Protein AF-A0A917Q289-F1 (afdb_monomer)

Organism: NCBI:txid340214

pLDDT: mean 78.24, std 20.08, range [37.03, 97.69]

Radius of gyration: 26.21 Å; Cα contacts (8 Å, |Δi|>4): 223; chains: 1; bounding box: 63×50×81 Å

Mean predicted aligned error: 14.38 Å

Sequence (150 aa):
MRQMPLVVITFLIGFILAGCSAGNQQDNTNDEKGPSSSNVDNLEKEEGIVANIKEPENVSEDKDDAYADWYYMLVIPGIEDVDISEKTKDELEGLAQENDGAYYNVHPDLYNENDLDAGVKVNIYWDKEEGEREMNPPVRDAEKIDVISE

Secondary structure (DSSP, 8-state):
---------------------------------------GGG-EEEEEEEEEEEPP-S----TT-TTTT-EEEEEEES--S---TT--HHHHHHHHHHTT-EEEEE-HHHHHHTT--TT-EEEEEE-TTTSEE--SS-EEEEEEEEEE--

Structure (mmCIF, N/CA/C/O backbone):
data_AF-A0A917Q289-F1
#
_entry.id   AF-A0A917Q289-F1
#
loop_
_atom_site.group_PDB
_atom_site.id
_atom_site.type_symbol
_atom_site.label_atom_id
_atom_site.label_alt_id
_atom_site.label_comp_id
_atom_site.label_asym_id
_atom_site.label_entity_id
_atom_site.label_seq_id
_atom_site.pdbx_PDB_ins_code
_atom_site.Cartn_x
_atom_site.Cartn_y
_atom_site.Cartn_z
_atom_site.occupancy
_atom_site.B_iso_or_equiv
_atom_site.auth_seq_id
_atom_site.auth_comp_id
_atom_site.auth_asym_id
_atom_site.auth_atom_id
_atom_site.pdbx_PDB_model_num
ATOM 1 N N . MET A 1 1 ? 45.391 -31.891 64.034 1.00 43.81 1 MET A N 1
ATOM 2 C CA . MET A 1 1 ? 44.469 -32.982 63.654 1.00 43.81 1 MET A CA 1
ATOM 3 C C . MET A 1 1 ? 43.390 -32.405 62.751 1.00 43.81 1 MET A C 1
ATOM 5 O O . MET A 1 1 ? 42.815 -31.395 63.116 1.00 43.81 1 MET A O 1
ATOM 9 N N . ARG A 1 2 ? 43.188 -33.062 61.599 1.00 45.44 2 ARG A N 1
ATOM 10 C CA . ARG A 1 2 ? 42.065 -32.983 60.642 1.00 45.44 2 ARG A CA 1
ATOM 11 C C . ARG A 1 2 ? 41.727 -31.622 60.014 1.00 45.44 2 ARG A C 1
ATOM 13 O O . ARG A 1 2 ? 40.856 -30.897 60.472 1.00 45.44 2 ARG A O 1
ATOM 20 N N . GLN A 1 3 ? 42.381 -31.379 58.876 1.00 49.06 3 GLN A N 1
ATOM 21 C CA . GLN A 1 3 ? 41.836 -30.612 57.756 1.00 49.06 3 GLN A CA 1
ATOM 22 C C . GLN A 1 3 ? 40.667 -31.380 57.114 1.00 49.06 3 GLN A C 1
ATOM 24 O O . GLN A 1 3 ? 40.721 -32.609 57.030 1.00 49.06 3 GLN A O 1
ATOM 29 N N . MET A 1 4 ? 39.653 -30.664 56.627 1.00 60.62 4 MET A N 1
ATOM 30 C CA . MET A 1 4 ? 38.707 -31.174 55.631 1.00 60.62 4 MET A CA 1
ATOM 31 C C . MET A 1 4 ? 38.734 -30.265 54.393 1.00 60.62 4 MET A C 1
ATOM 33 O O . MET A 1 4 ? 38.843 -29.048 54.553 1.00 60.62 4 MET A O 1
ATOM 37 N N . PRO A 1 5 ? 38.704 -30.843 53.179 1.00 59.84 5 PRO A N 1
ATOM 38 C CA . PRO A 1 5 ? 39.012 -30.126 51.952 1.00 59.84 5 PRO A CA 1
ATOM 39 C C . PRO A 1 5 ? 37.814 -29.412 51.314 1.00 59.84 5 PRO A C 1
ATOM 41 O O . PRO A 1 5 ? 36.664 -29.840 51.389 1.00 59.84 5 PRO A O 1
ATOM 44 N N . LEU A 1 6 ? 38.191 -28.330 50.637 1.00 54.00 6 LEU A N 1
ATOM 45 C CA . LEU A 1 6 ? 37.491 -27.533 49.637 1.00 54.00 6 LEU A CA 1
ATOM 46 C C . LEU A 1 6 ? 36.775 -28.408 48.588 1.00 54.00 6 LEU A C 1
ATOM 48 O O . LEU A 1 6 ? 37.402 -29.247 47.941 1.00 54.00 6 LEU A O 1
ATOM 52 N N . VAL A 1 7 ? 35.478 -28.176 48.386 1.00 57.78 7 VAL A N 1
ATOM 53 C CA . VAL A 1 7 ? 34.687 -28.788 47.309 1.00 57.78 7 VAL A CA 1
ATOM 54 C C . VAL A 1 7 ? 34.807 -27.904 46.067 1.00 57.78 7 VAL A C 1
ATOM 56 O O . VAL A 1 7 ? 34.238 -26.818 46.015 1.00 57.78 7 VAL A O 1
ATOM 59 N N . VAL A 1 8 ? 35.573 -28.364 45.078 1.00 57.19 8 VAL A N 1
ATOM 60 C CA . VAL A 1 8 ? 35.635 -27.783 43.730 1.00 57.19 8 VAL A CA 1
ATOM 61 C C . VAL A 1 8 ? 34.788 -28.668 42.824 1.00 57.19 8 VAL A C 1
ATOM 63 O O . VAL A 1 8 ? 35.143 -29.819 42.578 1.00 57.19 8 VAL A O 1
ATOM 66 N N . ILE A 1 9 ? 33.656 -28.148 42.354 1.00 63.06 9 ILE A N 1
ATOM 67 C CA . ILE A 1 9 ? 32.821 -28.816 41.352 1.00 63.06 9 ILE A CA 1
ATOM 68 C C . ILE A 1 9 ? 33.039 -28.084 40.033 1.00 63.06 9 ILE A C 1
ATOM 70 O O . ILE A 1 9 ? 32.413 -27.066 39.754 1.00 63.06 9 ILE A O 1
ATOM 74 N N . THR A 1 10 ? 33.961 -28.615 39.236 1.00 58.94 10 THR A N 1
ATOM 75 C CA . THR A 1 10 ? 34.149 -28.239 37.836 1.00 58.94 10 THR A CA 1
ATOM 76 C C . THR A 1 10 ? 33.479 -29.317 36.993 1.00 58.94 10 THR A C 1
ATOM 78 O O . THR A 1 10 ? 34.048 -30.391 36.812 1.00 58.94 10 THR A O 1
ATOM 81 N N . PHE A 1 11 ? 32.267 -29.063 36.495 1.00 53.16 11 PHE A N 1
ATOM 82 C CA . PHE A 1 11 ? 31.673 -29.902 35.451 1.00 53.16 11 PHE A CA 1
ATOM 83 C C . PHE A 1 11 ? 31.910 -29.251 34.095 1.00 53.16 11 PHE A C 1
ATOM 85 O O . PHE A 1 11 ? 31.234 -28.314 33.682 1.00 53.16 11 PHE A O 1
ATOM 92 N N . LEU A 1 12 ? 32.945 -29.766 33.444 1.00 54.84 12 LEU A N 1
ATOM 93 C CA . LEU A 1 12 ? 33.346 -29.487 32.081 1.00 54.84 12 LEU A CA 1
ATOM 94 C C . LEU A 1 12 ? 32.648 -30.543 31.215 1.00 54.84 12 LEU A C 1
ATOM 96 O O . LEU A 1 12 ? 33.058 -31.701 31.211 1.00 54.84 12 LEU A O 1
ATOM 100 N N . ILE A 1 13 ? 31.558 -30.168 30.543 1.00 64.56 13 ILE A N 1
ATOM 101 C CA . ILE A 1 13 ? 30.927 -31.007 29.518 1.00 64.56 13 ILE A CA 1
ATOM 102 C C . ILE A 1 13 ? 31.075 -30.280 28.188 1.00 64.56 13 ILE A C 1
ATOM 104 O O . ILE A 1 13 ? 30.315 -29.376 27.858 1.00 64.56 13 ILE A O 1
ATOM 108 N N . GLY A 1 14 ? 32.089 -30.691 27.439 1.00 53.38 14 GLY A N 1
ATOM 109 C CA . GLY A 1 14 ? 32.111 -30.588 25.990 1.00 53.38 14 GLY A CA 1
ATOM 110 C C . GLY A 1 14 ? 32.179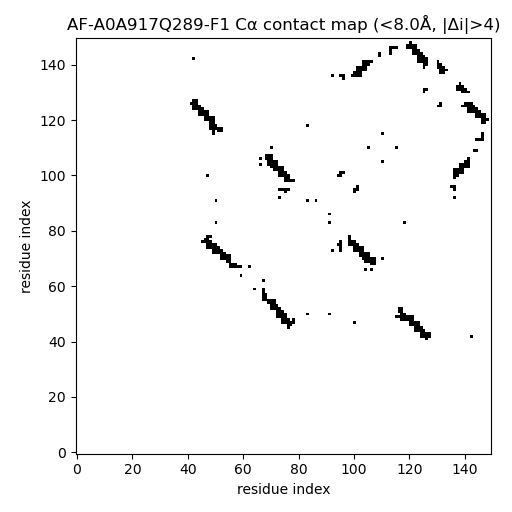 -32.002 25.428 1.00 53.38 14 GLY A C 1
ATOM 111 O O . GLY A 1 14 ? 32.869 -32.828 26.014 1.00 53.38 14 GLY A O 1
ATOM 112 N N . PHE A 1 15 ? 31.451 -32.266 24.342 1.00 54.09 15 PHE A N 1
ATOM 113 C CA . PHE A 1 15 ? 31.839 -33.149 23.233 1.00 54.09 15 PHE A CA 1
ATOM 114 C C . PHE A 1 15 ? 30.742 -33.105 22.141 1.00 54.09 15 PHE A C 1
ATOM 116 O O . PHE A 1 15 ? 29.570 -33.297 22.438 1.00 54.09 15 PHE A O 1
ATOM 123 N N . ILE A 1 16 ? 31.057 -32.507 20.984 1.00 58.53 16 ILE A N 1
ATOM 124 C CA . ILE A 1 16 ? 31.391 -33.070 19.646 1.00 58.53 16 ILE A CA 1
ATOM 125 C C . ILE A 1 16 ? 30.179 -33.289 18.732 1.00 58.53 16 ILE A C 1
ATOM 127 O O . ILE A 1 16 ? 29.366 -34.181 18.935 1.00 58.53 16 ILE A O 1
ATOM 131 N N . LEU A 1 17 ? 30.185 -32.467 17.677 1.00 52.81 17 LEU A N 1
ATOM 132 C CA . LEU A 1 17 ? 29.852 -32.725 16.272 1.00 52.81 17 LEU A CA 1
ATOM 133 C C . LEU A 1 17 ? 29.164 -34.062 15.941 1.00 52.81 17 LEU A C 1
ATOM 135 O O . LEU A 1 17 ? 29.800 -35.115 15.921 1.00 52.81 17 LEU A O 1
ATOM 139 N N . ALA A 1 18 ? 27.924 -33.962 15.465 1.00 54.97 18 ALA A N 1
ATOM 140 C CA . ALA A 1 18 ? 27.418 -34.834 14.415 1.00 54.97 18 ALA A CA 1
ATOM 141 C C . ALA A 1 18 ? 27.282 -33.993 13.139 1.00 54.97 18 ALA A C 1
ATOM 143 O O . ALA A 1 18 ? 26.403 -33.142 13.028 1.00 54.97 18 ALA A O 1
ATOM 144 N N . GLY A 1 19 ? 28.204 -34.208 12.201 1.00 45.84 19 GLY A N 1
ATOM 145 C CA . GLY A 1 19 ? 28.033 -33.784 10.821 1.00 45.84 19 GLY A CA 1
ATOM 146 C C . GLY A 1 19 ? 27.042 -34.708 10.116 1.00 45.84 19 GLY A C 1
ATOM 147 O O . GLY A 1 19 ? 27.143 -35.928 10.227 1.00 45.84 19 GLY A O 1
ATOM 148 N N . CYS A 1 20 ? 26.118 -34.124 9.361 1.00 50.19 20 CYS A N 1
ATOM 149 C CA . CYS A 1 20 ? 25.528 -34.772 8.198 1.00 50.19 20 CYS A CA 1
ATOM 150 C C . CYS A 1 20 ? 26.004 -34.007 6.967 1.00 50.19 20 CYS A C 1
ATOM 152 O O . CYS A 1 20 ? 25.496 -32.941 6.640 1.00 50.19 20 CYS A O 1
ATOM 154 N N . SER A 1 21 ? 27.018 -34.558 6.310 1.00 47.28 21 SER A N 1
ATOM 155 C CA . SER A 1 21 ? 27.363 -34.261 4.928 1.00 47.28 21 SER A CA 1
ATOM 156 C C . SER A 1 21 ? 26.865 -35.418 4.060 1.00 47.28 21 SER A C 1
ATOM 158 O O . SER A 1 21 ? 27.447 -36.499 4.069 1.00 47.28 21 SER A O 1
ATOM 160 N N . ALA A 1 22 ? 25.773 -35.186 3.330 1.00 41.88 22 ALA A N 1
ATOM 161 C CA . ALA A 1 22 ? 25.355 -35.917 2.128 1.00 41.88 22 ALA A CA 1
ATOM 162 C C . ALA A 1 22 ? 24.190 -35.128 1.486 1.00 41.88 22 ALA A C 1
ATOM 164 O O . ALA A 1 22 ? 23.148 -34.993 2.110 1.00 41.88 22 ALA A O 1
ATOM 165 N N . GLY A 1 23 ? 24.287 -34.551 0.292 1.00 37.81 23 GLY A N 1
ATOM 166 C CA . GLY A 1 23 ? 25.377 -34.596 -0.665 1.00 37.81 23 GLY A CA 1
ATOM 167 C C . GLY A 1 23 ? 25.313 -33.453 -1.678 1.00 37.81 23 GLY A C 1
ATOM 168 O O . GLY A 1 23 ? 24.312 -32.757 -1.814 1.00 37.81 23 GLY A O 1
ATOM 169 N N . ASN A 1 24 ? 26.429 -33.298 -2.384 1.00 42.34 24 ASN A N 1
ATOM 170 C CA . ASN A 1 24 ? 26.505 -32.574 -3.641 1.00 42.34 24 ASN A CA 1
ATOM 171 C C . ASN A 1 24 ? 25.643 -33.278 -4.695 1.00 42.34 24 ASN A C 1
ATOM 173 O O . ASN A 1 24 ? 25.871 -34.455 -4.974 1.00 42.34 24 ASN A O 1
ATOM 177 N N . GLN A 1 25 ? 24.812 -32.516 -5.399 1.00 41.91 25 GLN A N 1
ATOM 178 C CA . GLN A 1 25 ? 24.855 -32.553 -6.854 1.00 41.91 25 GLN A CA 1
ATOM 179 C C . GLN A 1 25 ? 24.783 -31.119 -7.375 1.00 41.91 25 GLN A C 1
ATOM 181 O O . GLN A 1 25 ? 23.814 -30.398 -7.177 1.00 41.91 25 GLN A O 1
ATOM 186 N N . GLN A 1 26 ? 25.900 -30.727 -7.966 1.00 43.72 26 GLN A N 1
ATOM 187 C CA . GLN A 1 26 ? 26.148 -29.495 -8.687 1.00 43.72 26 GLN A CA 1
ATOM 188 C C . GLN A 1 26 ? 25.403 -29.548 -10.025 1.00 43.72 26 GLN A C 1
ATOM 190 O O . GLN A 1 26 ? 25.519 -30.555 -10.722 1.00 43.72 26 GLN A O 1
ATOM 195 N N . ASP A 1 27 ? 24.750 -28.460 -10.425 1.00 37.03 27 ASP A N 1
ATOM 196 C CA . ASP A 1 27 ? 24.894 -28.018 -11.808 1.00 37.03 27 ASP A CA 1
ATOM 197 C C . ASP A 1 27 ? 24.916 -26.489 -11.888 1.00 37.03 27 ASP A C 1
ATOM 199 O O . ASP A 1 27 ? 24.084 -25.800 -11.303 1.00 37.03 27 ASP A O 1
ATOM 203 N N . ASN A 1 28 ? 25.947 -25.992 -12.564 1.00 46.41 28 ASN A N 1
ATOM 204 C CA . ASN A 1 28 ? 26.180 -24.590 -12.864 1.00 46.41 28 ASN A CA 1
ATOM 205 C C . ASN A 1 28 ? 25.748 -24.380 -14.310 1.00 46.41 28 ASN A C 1
ATOM 207 O O . ASN A 1 28 ? 26.408 -24.918 -15.197 1.00 46.41 28 ASN A O 1
ATOM 211 N N . THR A 1 29 ? 24.782 -23.505 -14.570 1.00 43.84 29 THR A N 1
ATOM 212 C CA . THR A 1 29 ? 24.754 -22.771 -15.840 1.00 43.84 29 THR A CA 1
ATOM 213 C C . THR A 1 29 ? 24.274 -21.347 -15.615 1.00 43.84 29 THR A C 1
ATOM 215 O O . THR A 1 29 ? 23.295 -21.106 -14.919 1.00 43.84 29 THR A O 1
ATOM 218 N N . ASN A 1 30 ? 25.056 -20.442 -16.190 1.00 46.50 30 ASN A N 1
ATOM 219 C CA . ASN A 1 30 ? 25.029 -18.993 -16.088 1.00 46.50 30 ASN A CA 1
ATOM 220 C C . ASN A 1 30 ? 23.756 -18.337 -16.655 1.00 46.50 30 ASN A C 1
ATOM 222 O O . ASN A 1 30 ? 23.102 -18.906 -17.524 1.00 46.50 30 ASN A O 1
ATOM 226 N N . ASP A 1 31 ? 23.565 -17.082 -16.239 1.00 48.03 31 ASP A N 1
ATOM 227 C CA . ASP A 1 31 ? 22.921 -15.983 -16.968 1.00 48.03 31 ASP A CA 1
ATOM 228 C C . ASP A 1 31 ? 21.442 -16.130 -17.358 1.00 48.03 31 ASP A C 1
ATOM 230 O O . ASP A 1 31 ? 21.118 -16.481 -18.485 1.00 48.03 31 ASP A O 1
ATOM 234 N N . GLU A 1 32 ? 20.553 -15.650 -16.485 1.00 38.66 32 GLU A N 1
ATOM 235 C CA . GLU A 1 32 ? 19.578 -14.626 -16.882 1.00 38.66 32 GLU A CA 1
ATOM 236 C C . GLU A 1 32 ? 19.126 -13.851 -15.637 1.00 38.66 32 GLU A C 1
ATOM 238 O O . GLU A 1 32 ? 18.813 -14.429 -14.597 1.00 38.66 32 GLU A O 1
ATOM 243 N N . LYS A 1 33 ? 19.146 -12.521 -15.724 1.00 49.72 33 LYS A N 1
ATOM 244 C CA . LYS A 1 33 ? 18.679 -11.589 -14.695 1.00 49.72 33 LYS A CA 1
ATOM 245 C C . LYS A 1 33 ? 17.144 -11.672 -14.623 1.00 49.72 33 LYS A C 1
ATOM 247 O O . LYS A 1 33 ? 16.461 -10.814 -15.166 1.00 49.72 33 LYS A O 1
ATOM 252 N N . GLY A 1 34 ? 16.625 -12.749 -14.035 1.00 42.72 34 GLY A N 1
ATOM 253 C CA . GLY A 1 34 ? 15.220 -12.918 -13.650 1.00 42.72 34 GLY A CA 1
ATOM 254 C C . GLY A 1 34 ? 14.966 -12.343 -12.252 1.00 42.72 34 GLY A C 1
ATOM 255 O O . GLY A 1 34 ? 15.930 -12.170 -11.500 1.00 42.72 34 GLY A O 1
ATOM 256 N N . PRO A 1 35 ? 13.713 -11.995 -11.908 1.00 44.69 35 PRO A N 1
ATOM 257 C CA . PRO A 1 35 ? 13.407 -11.311 -10.660 1.00 44.69 35 PRO A CA 1
ATOM 258 C C . PRO A 1 35 ? 13.853 -12.170 -9.479 1.00 44.69 35 PRO A C 1
ATOM 260 O O . PRO A 1 35 ? 13.775 -13.400 -9.515 1.00 44.69 35 PRO A O 1
ATOM 263 N N . SER A 1 36 ? 14.401 -11.483 -8.480 1.00 42.06 36 SER A N 1
ATOM 264 C CA . SER A 1 36 ? 14.976 -12.052 -7.271 1.00 42.06 36 SER A CA 1
ATOM 265 C C . SER A 1 36 ? 14.084 -13.163 -6.719 1.00 42.06 36 SER A C 1
ATOM 267 O O . SER A 1 36 ? 12.939 -12.936 -6.351 1.00 42.06 36 SER A O 1
ATOM 269 N N . SER A 1 37 ? 14.625 -14.378 -6.671 1.00 49.25 37 SER A N 1
ATOM 270 C CA . SER A 1 37 ? 14.069 -15.490 -5.905 1.00 49.25 37 SER A CA 1
ATOM 271 C C . SER A 1 37 ? 14.346 -15.242 -4.416 1.00 49.25 37 SER A C 1
ATOM 273 O O . SER A 1 37 ? 15.112 -15.981 -3.793 1.00 49.25 37 SER A O 1
ATOM 275 N N . SER A 1 38 ? 13.765 -14.186 -3.847 1.00 45.12 38 SER A N 1
ATOM 276 C CA . SER A 1 38 ? 13.543 -14.091 -2.406 1.00 45.12 38 SER A CA 1
ATOM 277 C C . SER A 1 38 ? 12.426 -15.077 -2.050 1.00 45.12 38 SER A C 1
ATOM 279 O O . SER A 1 38 ? 11.470 -15.280 -2.797 1.00 45.12 38 SER A O 1
ATOM 281 N N . ASN A 1 39 ? 12.601 -15.811 -0.957 1.00 48.97 39 ASN A N 1
ATOM 282 C CA . ASN A 1 39 ? 11.690 -16.879 -0.559 1.00 48.97 39 ASN A CA 1
ATOM 283 C C . ASN A 1 39 ? 10.270 -16.323 -0.353 1.00 48.97 39 ASN A C 1
ATOM 285 O O . ASN A 1 39 ? 10.033 -15.595 0.605 1.00 48.97 39 ASN A O 1
ATOM 289 N N . VAL A 1 40 ? 9.316 -16.729 -1.195 1.00 54.25 40 VAL A N 1
ATOM 290 C CA . VAL A 1 40 ? 7.886 -16.364 -1.083 1.00 54.25 40 VAL A CA 1
ATOM 291 C C . VAL A 1 40 ? 7.279 -16.777 0.279 1.00 54.25 40 VAL A C 1
ATOM 293 O O . VAL A 1 40 ? 6.217 -16.298 0.662 1.00 54.25 40 VAL A O 1
ATOM 296 N N . ASP A 1 41 ? 7.968 -17.629 1.045 1.00 62.66 41 ASP A N 1
ATOM 297 C CA . ASP A 1 41 ? 7.515 -18.176 2.329 1.00 62.66 41 ASP A CA 1
ATOM 298 C C . ASP A 1 41 ? 7.620 -17.211 3.536 1.00 62.66 41 ASP A C 1
ATOM 300 O O . ASP A 1 41 ? 7.153 -17.572 4.615 1.00 62.66 41 ASP A O 1
ATOM 304 N N . ASN A 1 42 ? 8.196 -16.007 3.388 1.00 81.75 42 ASN A N 1
ATOM 305 C CA . ASN A 1 42 ? 8.451 -15.076 4.507 1.00 81.75 42 ASN A CA 1
ATOM 306 C C . ASN A 1 42 ? 7.791 -13.689 4.378 1.00 81.75 42 ASN A C 1
ATOM 308 O O . ASN A 1 42 ? 8.147 -12.775 5.120 1.00 81.75 42 ASN A O 1
ATOM 312 N N . LEU A 1 43 ? 6.838 -13.513 3.463 1.00 93.06 43 LEU A N 1
ATOM 313 C CA . LEU A 1 43 ? 6.145 -12.231 3.333 1.00 93.06 43 LEU A CA 1
ATOM 314 C C . LEU A 1 43 ? 5.127 -12.034 4.459 1.00 93.06 43 LEU A C 1
ATOM 316 O O . LEU A 1 43 ? 4.346 -12.935 4.781 1.00 93.06 43 LEU A O 1
ATOM 320 N N . GLU A 1 44 ? 5.104 -10.827 5.013 1.00 95.69 44 GLU A N 1
ATOM 321 C CA . GLU A 1 44 ? 3.996 -10.377 5.848 1.00 95.69 44 GLU A CA 1
ATOM 322 C C . GLU A 1 44 ? 2.762 -10.135 4.973 1.00 95.69 44 GLU A C 1
ATOM 324 O O . GLU A 1 44 ? 2.867 -9.958 3.758 1.00 95.69 44 GLU A O 1
ATOM 329 N N . LYS A 1 45 ? 1.580 -10.156 5.591 1.00 95.69 45 LYS A N 1
ATOM 330 C CA . LYS A 1 45 ? 0.296 -10.006 4.903 1.00 95.69 45 LYS A CA 1
ATOM 331 C C . LYS A 1 45 ? -0.625 -9.075 5.681 1.00 95.69 45 LYS A C 1
ATOM 333 O O . LYS A 1 45 ? -0.822 -9.268 6.878 1.00 95.69 45 LYS A O 1
ATOM 338 N N . GLU A 1 46 ? -1.278 -8.161 4.974 1.00 95.56 46 GLU A N 1
ATOM 339 C CA . GLU A 1 46 ? -2.300 -7.268 5.522 1.00 95.56 46 GLU A CA 1
ATOM 340 C C . GLU A 1 46 ? -3.513 -7.222 4.588 1.00 95.56 46 GLU A C 1
ATOM 342 O O . GLU A 1 46 ? -3.368 -7.169 3.368 1.00 95.56 46 GLU A O 1
ATOM 347 N N . GLU A 1 47 ? -4.713 -7.290 5.160 1.00 96.25 47 GLU A N 1
ATOM 348 C CA . GLU A 1 47 ? -5.970 -7.100 4.434 1.00 96.25 47 GLU A CA 1
ATOM 349 C C . GLU A 1 47 ? -6.498 -5.696 4.719 1.00 96.25 47 GLU A C 1
ATOM 351 O O . GLU A 1 47 ? -6.636 -5.324 5.884 1.00 96.25 47 GLU A O 1
ATOM 356 N N . GLY A 1 48 ? -6.847 -4.935 3.684 1.00 95.06 48 GLY A N 1
ATOM 357 C CA . GLY A 1 48 ? -7.407 -3.602 3.871 1.00 95.06 48 GLY A CA 1
ATOM 358 C C . GLY A 1 48 ? -8.051 -3.012 2.629 1.00 95.06 48 GLY A C 1
ATOM 359 O O . GLY A 1 48 ? -8.060 -3.615 1.556 1.00 95.06 48 GLY A O 1
ATOM 360 N N . ILE A 1 49 ? -8.615 -1.820 2.797 1.00 95.06 49 ILE A N 1
ATOM 361 C CA . ILE A 1 49 ? -9.208 -1.039 1.713 1.00 95.06 49 ILE A CA 1
ATOM 362 C C . ILE A 1 49 ? -8.160 -0.073 1.172 1.00 95.06 49 ILE A C 1
ATOM 364 O O . ILE A 1 49 ? -7.491 0.628 1.937 1.00 95.06 49 ILE A O 1
ATOM 368 N N . VAL A 1 50 ? -8.051 -0.002 -0.152 1.00 95.00 50 VAL A N 1
ATOM 369 C CA . VAL A 1 50 ? -7.268 1.022 -0.839 1.00 95.00 50 VAL A CA 1
ATOM 370 C C . VAL A 1 50 ? -7.957 2.370 -0.647 1.00 95.00 50 VAL A C 1
ATOM 372 O O . VAL A 1 50 ? -9.006 2.640 -1.225 1.00 95.00 50 VAL A O 1
ATOM 375 N N . ALA A 1 51 ? -7.386 3.226 0.191 1.00 94.75 51 ALA A N 1
ATOM 376 C CA . ALA A 1 51 ? -7.965 4.519 0.533 1.00 94.75 51 ALA A CA 1
ATOM 377 C C . ALA A 1 51 ? -7.586 5.617 -0.467 1.00 94.75 51 ALA A C 1
ATOM 379 O O . ALA A 1 51 ? -8.360 6.541 -0.709 1.00 94.75 51 ALA A O 1
ATOM 380 N N . ASN A 1 52 ? -6.379 5.538 -1.026 1.00 94.81 52 ASN A N 1
ATOM 381 C CA . ASN A 1 52 ? -5.868 6.503 -1.990 1.00 94.81 52 ASN A CA 1
ATOM 382 C C . ASN A 1 52 ? -4.747 5.873 -2.821 1.00 94.81 52 ASN A C 1
ATOM 384 O O . ASN A 1 52 ? -3.952 5.098 -2.290 1.00 94.81 52 ASN A O 1
ATOM 388 N N . ILE A 1 53 ? -4.648 6.257 -4.091 1.00 94.38 53 ILE A N 1
ATOM 389 C CA . ILE A 1 53 ? -3.538 5.912 -4.978 1.00 94.38 53 ILE A CA 1
ATOM 390 C C . ILE A 1 53 ? -2.995 7.217 -5.547 1.00 94.38 53 ILE A C 1
ATOM 392 O O . ILE A 1 53 ? -3.713 7.983 -6.188 1.00 94.38 53 ILE A O 1
ATOM 396 N N . LYS A 1 54 ? -1.711 7.471 -5.320 1.00 91.88 54 LYS A N 1
ATOM 397 C CA . LYS A 1 54 ? -0.980 8.537 -5.992 1.00 91.88 54 LYS A CA 1
ATOM 398 C C . LYS A 1 54 ? -0.196 7.922 -7.148 1.00 91.88 54 LYS A C 1
ATOM 400 O O . LYS A 1 54 ? 0.643 7.048 -6.932 1.00 91.88 54 LYS A O 1
ATOM 405 N N . GLU A 1 55 ? -0.481 8.391 -8.359 1.00 86.69 55 GLU A N 1
ATOM 406 C CA . GLU A 1 55 ? 0.300 8.058 -9.551 1.00 86.69 55 GLU A CA 1
ATOM 407 C C . GLU A 1 55 ? 1.754 8.536 -9.401 1.00 86.69 55 GLU A C 1
ATOM 409 O O . GLU A 1 55 ? 1.994 9.554 -8.734 1.00 86.69 55 GLU A O 1
ATOM 414 N N . PRO A 1 56 ? 2.720 7.848 -10.035 1.00 82.38 56 PRO A N 1
ATOM 415 C CA . PRO A 1 56 ? 4.084 8.349 -10.118 1.00 82.38 56 PRO A CA 1
ATOM 416 C C . PRO A 1 56 ? 4.083 9.773 -10.683 1.00 82.38 56 PRO A C 1
ATOM 418 O O . PRO A 1 56 ? 3.429 10.079 -11.688 1.00 82.38 56 PRO A O 1
ATOM 421 N N . GLU A 1 57 ? 4.800 10.683 -10.024 1.00 68.44 57 GLU A N 1
ATOM 422 C CA . GLU A 1 57 ? 5.001 12.015 -10.582 1.00 68.44 57 GLU A CA 1
ATOM 423 C C . GLU A 1 57 ? 5.880 11.844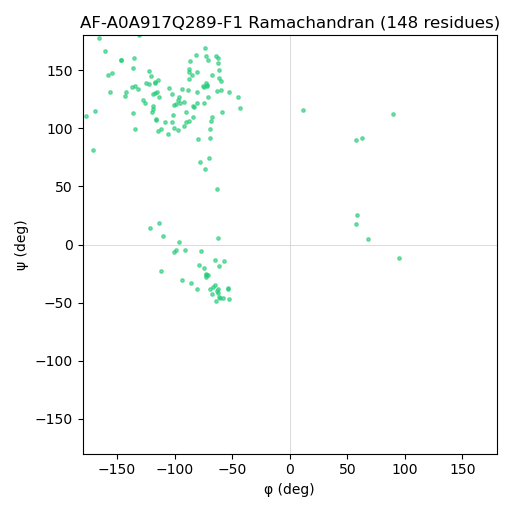 -11.824 1.00 68.44 57 GLU A C 1
ATOM 425 O O . GLU A 1 57 ? 7.052 11.504 -11.711 1.00 68.44 57 GLU A O 1
ATOM 430 N N . ASN A 1 58 ? 5.301 12.054 -13.014 1.00 55.41 58 ASN A N 1
ATOM 431 C CA . ASN A 1 58 ? 5.964 11.976 -14.324 1.00 55.41 58 ASN A CA 1
ATOM 432 C C . ASN A 1 58 ? 7.088 13.022 -14.494 1.00 55.41 58 ASN A C 1
ATOM 434 O O . ASN A 1 58 ? 7.088 13.756 -15.475 1.00 55.41 58 ASN A O 1
ATOM 438 N N . VAL A 1 59 ? 8.000 13.201 -13.546 1.00 52.25 59 VAL A N 1
ATOM 439 C CA . VAL A 1 59 ? 9.156 14.092 -13.663 1.00 52.25 59 VAL A CA 1
ATOM 440 C C . VAL A 1 59 ? 10.089 13.869 -12.477 1.00 52.25 59 VAL A C 1
ATOM 442 O O . VAL A 1 59 ? 10.152 14.656 -11.537 1.00 52.25 59 VAL A O 1
ATOM 445 N N . SER A 1 60 ? 10.902 12.830 -12.580 1.00 50.34 60 SER A N 1
ATOM 446 C CA . SER A 1 60 ? 12.278 12.945 -12.127 1.00 50.34 60 SER A CA 1
ATOM 447 C C . SER A 1 60 ? 13.172 12.762 -13.349 1.00 50.34 60 SER A C 1
ATOM 449 O O . SER A 1 60 ? 13.276 11.671 -13.904 1.00 50.34 60 SER A O 1
ATOM 451 N N . GLU A 1 61 ? 13.803 13.843 -13.822 1.00 56.19 61 GLU A N 1
ATOM 452 C CA . GLU A 1 61 ? 14.938 13.711 -14.751 1.00 56.19 61 GLU A CA 1
ATOM 453 C C . GLU A 1 61 ? 16.132 13.016 -14.062 1.00 56.19 61 GLU A C 1
ATOM 455 O O . GLU A 1 61 ? 17.050 12.540 -14.741 1.00 56.19 61 GLU A O 1
ATOM 460 N N . ASP A 1 62 ? 16.086 12.898 -12.729 1.00 57.12 62 ASP A N 1
ATOM 461 C CA . ASP A 1 62 ? 17.006 12.108 -11.928 1.00 57.12 62 ASP A CA 1
ATOM 462 C C . ASP A 1 62 ? 16.592 10.633 -12.007 1.00 57.12 62 ASP A C 1
ATOM 464 O O . ASP A 1 62 ? 15.797 10.122 -11.217 1.00 57.12 62 ASP A O 1
ATOM 468 N N . LYS A 1 63 ? 17.172 9.938 -12.989 1.00 56.19 63 LYS A N 1
ATOM 469 C CA . LYS A 1 63 ? 17.025 8.491 -13.247 1.00 56.19 63 LYS A CA 1
ATOM 470 C C . LYS A 1 63 ? 17.540 7.578 -12.121 1.00 56.19 63 LYS A C 1
ATOM 472 O O . LYS A 1 63 ? 17.602 6.367 -12.314 1.00 56.19 63 LYS A O 1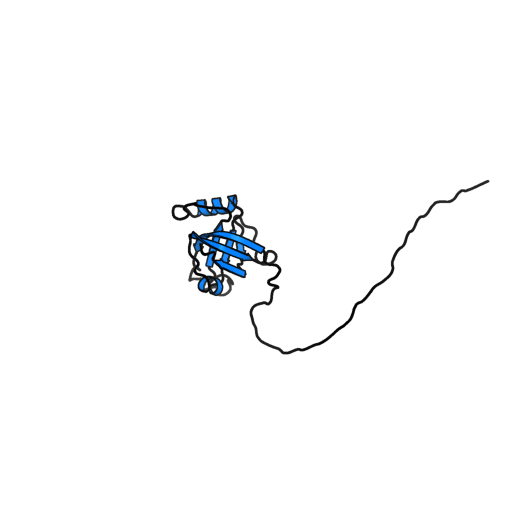
ATOM 477 N N . ASP A 1 64 ? 17.960 8.156 -11.001 1.00 66.31 64 ASP A N 1
ATOM 478 C CA . ASP A 1 64 ? 18.573 7.444 -9.881 1.00 66.31 64 ASP A CA 1
ATOM 479 C C . ASP A 1 64 ? 17.571 7.151 -8.747 1.00 66.31 64 ASP A C 1
ATOM 481 O O . ASP A 1 64 ? 17.931 6.463 -7.791 1.00 66.31 64 ASP A O 1
ATOM 485 N N . ASP A 1 65 ? 16.322 7.628 -8.837 1.00 77.12 65 ASP A N 1
ATOM 486 C CA . ASP A 1 65 ? 15.264 7.231 -7.901 1.00 77.12 65 ASP A CA 1
ATOM 487 C C . ASP A 1 65 ? 14.617 5.911 -8.350 1.00 77.12 65 ASP A C 1
ATOM 489 O O . ASP A 1 65 ? 13.902 5.849 -9.352 1.00 77.12 65 ASP A O 1
ATOM 493 N N . ALA A 1 66 ? 14.879 4.846 -7.587 1.00 77.56 66 ALA A N 1
ATOM 494 C CA . ALA A 1 66 ? 14.367 3.502 -7.841 1.00 77.56 66 ALA A CA 1
ATOM 495 C C . ALA A 1 66 ? 12.828 3.413 -7.814 1.00 77.56 66 ALA A C 1
ATOM 497 O O . ALA A 1 66 ? 12.279 2.461 -8.371 1.00 77.56 66 ALA A O 1
ATOM 498 N N . TYR A 1 67 ? 12.148 4.395 -7.209 1.00 82.38 67 TYR A N 1
ATOM 499 C CA . TYR A 1 67 ? 10.692 4.442 -7.065 1.00 82.38 67 TYR A CA 1
ATOM 500 C C . TYR A 1 67 ? 10.028 5.530 -7.921 1.00 82.38 67 TYR A C 1
ATOM 502 O O . TYR A 1 67 ? 8.824 5.734 -7.790 1.00 82.38 67 TYR A O 1
ATOM 510 N N . ALA A 1 68 ? 10.766 6.215 -8.805 1.00 82.69 68 ALA A N 1
ATOM 511 C CA . ALA A 1 68 ? 10.233 7.325 -9.608 1.00 82.69 68 ALA A CA 1
ATOM 512 C C . ALA A 1 68 ? 8.966 6.955 -10.398 1.00 82.69 68 ALA A C 1
ATOM 514 O O . ALA A 1 68 ? 8.045 7.760 -10.512 1.00 82.69 68 ALA A O 1
ATOM 515 N N . ASP A 1 69 ? 8.922 5.721 -10.904 1.00 87.94 69 ASP A N 1
ATOM 516 C CA . ASP A 1 69 ? 7.807 5.205 -11.698 1.00 87.94 69 ASP A CA 1
ATOM 517 C C . ASP A 1 69 ? 6.796 4.403 -10.860 1.00 87.94 69 ASP A C 1
ATOM 519 O O . ASP A 1 69 ? 5.840 3.868 -11.409 1.00 87.94 69 ASP A O 1
ATOM 523 N N . TRP A 1 70 ? 6.983 4.284 -9.542 1.00 92.06 70 TRP A N 1
ATOM 524 C CA . TRP A 1 70 ? 6.126 3.460 -8.689 1.00 92.06 70 TRP A CA 1
ATOM 525 C C . TRP A 1 70 ? 4.914 4.246 -8.188 1.00 92.06 70 TRP A C 1
ATOM 527 O O . TRP A 1 70 ? 4.968 5.450 -7.935 1.00 92.06 70 TRP A O 1
ATOM 537 N N . TYR A 1 71 ? 3.806 3.534 -8.004 1.00 93.88 71 TYR A N 1
ATOM 538 C CA . TYR A 1 71 ? 2.591 4.080 -7.414 1.00 93.88 71 TYR A CA 1
ATOM 539 C C . TYR A 1 71 ? 2.720 4.117 -5.894 1.00 93.88 71 TYR A C 1
ATOM 541 O O . TYR A 1 71 ? 3.346 3.244 -5.293 1.00 93.88 71 TYR A O 1
ATOM 549 N N . TYR A 1 72 ? 2.085 5.102 -5.264 1.00 94.00 72 TYR A N 1
ATOM 550 C CA . TYR A 1 72 ? 2.074 5.244 -3.811 1.00 94.00 72 TYR A CA 1
ATOM 551 C C . TYR A 1 72 ? 0.653 5.085 -3.276 1.00 94.00 72 TYR A C 1
ATOM 553 O O . TYR A 1 72 ? -0.199 5.956 -3.465 1.00 94.00 72 TYR A O 1
ATOM 561 N N . MET A 1 73 ? 0.386 3.950 -2.637 1.00 96.12 73 MET A N 1
ATOM 562 C CA . MET A 1 73 ? -0.958 3.501 -2.278 1.00 96.12 73 MET A CA 1
ATOM 563 C C . MET A 1 73 ? -1.155 3.485 -0.762 1.00 96.12 73 MET A C 1
ATOM 565 O O . MET A 1 73 ? -0.368 2.876 -0.052 1.00 96.12 73 MET A O 1
ATOM 569 N N . LEU A 1 74 ? -2.204 4.126 -0.250 1.00 97.25 74 LEU A N 1
ATOM 570 C CA . LEU A 1 74 ? -2.580 4.050 1.166 1.00 97.25 74 LEU A CA 1
ATOM 571 C C . LEU A 1 74 ? -3.577 2.910 1.368 1.00 97.25 74 LEU A C 1
ATOM 573 O O . LEU A 1 74 ? -4.651 2.935 0.765 1.00 97.25 74 LEU A O 1
ATOM 577 N N . VAL A 1 75 ? -3.250 1.955 2.236 1.00 96.94 75 VAL A N 1
ATOM 578 C CA . VAL A 1 75 ? -4.137 0.843 2.599 1.00 96.94 75 VAL A CA 1
ATOM 579 C C . VAL A 1 75 ? -4.503 0.954 4.073 1.00 96.94 75 VAL A C 1
ATOM 581 O O . VAL A 1 75 ? -3.641 1.167 4.926 1.00 96.94 75 VAL A O 1
ATOM 584 N N . ILE A 1 76 ? -5.798 0.836 4.364 1.00 96.94 76 ILE A N 1
ATOM 585 C CA . ILE A 1 76 ? -6.342 0.936 5.720 1.00 96.94 76 ILE A CA 1
ATOM 586 C C . ILE A 1 76 ? -7.042 -0.385 6.057 1.00 96.94 76 ILE A C 1
ATOM 588 O O . ILE A 1 76 ? -8.050 -0.714 5.420 1.00 96.94 76 ILE A O 1
ATOM 592 N N . PRO A 1 77 ? -6.533 -1.162 7.023 1.00 96.12 77 PRO A N 1
ATOM 593 C CA . PRO A 1 77 ? -7.148 -2.414 7.430 1.00 96.12 77 PRO A CA 1
ATOM 594 C C . PRO A 1 77 ? -8.306 -2.163 8.407 1.00 96.12 77 PRO A C 1
ATOM 596 O O . PRO A 1 77 ? -8.447 -1.085 8.983 1.00 96.12 77 PRO A O 1
ATOM 599 N N . GLY A 1 78 ? -9.161 -3.170 8.591 1.00 90.19 78 GLY A N 1
ATOM 600 C CA . GLY A 1 78 ? -10.175 -3.184 9.656 1.00 90.19 78 GLY A CA 1
ATOM 601 C C . GLY A 1 78 ? -11.315 -2.164 9.538 1.00 90.19 78 GLY A C 1
ATOM 602 O O . GLY A 1 78 ? -12.148 -2.095 10.442 1.00 90.19 78 GLY A O 1
ATOM 603 N N . ILE A 1 79 ? -11.385 -1.398 8.446 1.00 85.81 79 ILE A N 1
ATOM 604 C CA . ILE A 1 79 ? -12.495 -0.483 8.175 1.00 85.81 79 ILE A CA 1
ATOM 605 C C . ILE A 1 79 ? -13.533 -1.148 7.261 1.00 85.81 79 ILE A C 1
ATOM 607 O O . ILE A 1 79 ? -13.216 -1.651 6.187 1.00 85.81 79 ILE A O 1
ATOM 611 N N . GLU A 1 80 ? -14.791 -1.134 7.694 1.00 78.94 80 GLU A N 1
ATOM 612 C CA . GLU A 1 80 ? -15.962 -1.550 6.914 1.00 78.94 80 GLU A CA 1
ATOM 613 C C . GLU A 1 80 ? -16.920 -0.356 6.813 1.00 78.94 80 GLU A C 1
ATOM 615 O O . GLU A 1 80 ? -17.014 0.442 7.748 1.00 78.94 80 GLU A O 1
ATOM 620 N N . ASP A 1 81 ? -17.610 -0.207 5.680 1.00 70.31 81 ASP A N 1
ATOM 621 C CA . ASP A 1 81 ? -18.647 0.818 5.457 1.00 70.31 81 ASP A CA 1
ATOM 622 C C . ASP A 1 81 ? -18.207 2.286 5.653 1.00 70.31 81 ASP A C 1
ATOM 624 O O . ASP A 1 81 ? -19.037 3.188 5.806 1.00 70.31 81 ASP A O 1
ATOM 628 N N . VAL A 1 82 ? -16.900 2.562 5.642 1.00 70.94 82 VAL A N 1
ATOM 629 C CA . VAL A 1 82 ? -16.379 3.930 5.698 1.00 70.94 82 VAL A CA 1
ATOM 630 C C . VAL A 1 82 ? -16.396 4.523 4.297 1.00 70.94 82 VAL A C 1
ATOM 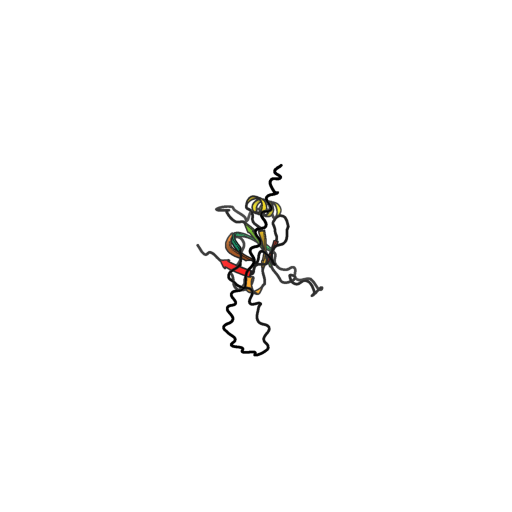632 O O . VAL A 1 82 ? -15.690 4.052 3.408 1.00 70.94 82 VAL A O 1
ATOM 635 N N . ASP A 1 83 ? -17.156 5.603 4.115 1.00 79.88 83 ASP A N 1
ATOM 636 C CA . ASP A 1 83 ? -17.052 6.406 2.902 1.00 79.88 83 ASP A CA 1
ATOM 637 C C . ASP A 1 83 ? -15.705 7.142 2.898 1.00 79.88 83 ASP A C 1
ATOM 639 O O . ASP A 1 83 ? -15.496 8.145 3.588 1.00 79.88 83 ASP A O 1
ATOM 643 N N . ILE A 1 84 ? -14.755 6.574 2.162 1.00 86.12 84 ILE A N 1
ATOM 644 C CA . ILE A 1 84 ? -13.425 7.145 1.955 1.00 86.12 84 ILE A CA 1
ATOM 645 C C . ILE A 1 84 ? -13.437 8.266 0.909 1.00 86.12 84 ILE A C 1
ATOM 647 O O . ILE A 1 84 ? -12.504 9.063 0.879 1.00 86.12 84 ILE A O 1
ATOM 651 N N . SER A 1 85 ? -14.481 8.360 0.076 1.00 84.12 85 SER A N 1
ATOM 652 C CA . SER A 1 85 ? -14.516 9.281 -1.066 1.00 84.12 85 SER A CA 1
ATOM 653 C C . SER A 1 85 ? -14.690 10.744 -0.652 1.00 84.12 85 SER A C 1
ATOM 655 O O . SER A 1 85 ? 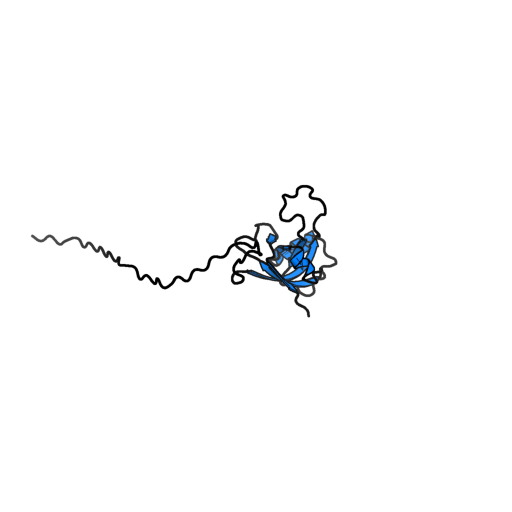-14.241 11.648 -1.357 1.00 84.12 85 SER A O 1
ATOM 657 N N . GLU A 1 86 ? -15.292 10.984 0.515 1.00 86.69 86 GLU A N 1
ATOM 658 C CA . GLU A 1 86 ? -15.495 12.325 1.073 1.00 86.69 86 GLU A CA 1
ATOM 659 C C . GLU A 1 86 ? -14.351 12.786 1.994 1.00 86.69 86 GLU A C 1
ATOM 661 O O . GLU A 1 86 ? -14.364 13.923 2.472 1.00 86.69 86 GLU A O 1
ATOM 666 N N . LYS A 1 87 ? -13.361 11.925 2.264 1.00 90.00 87 LYS A N 1
ATOM 667 C CA . LYS A 1 87 ? -12.287 12.213 3.221 1.00 90.00 87 LYS A CA 1
ATOM 668 C C . LYS A 1 87 ? -11.121 12.943 2.575 1.00 90.00 87 LYS A C 1
ATOM 670 O O . LYS A 1 87 ? -10.700 12.665 1.455 1.00 90.00 87 LYS A O 1
ATOM 675 N N . THR A 1 88 ? -10.553 13.872 3.328 1.00 93.81 88 THR A N 1
ATOM 676 C CA . THR A 1 88 ? -9.290 14.519 2.982 1.00 93.81 88 THR A CA 1
ATOM 677 C C . THR A 1 88 ? -8.115 13.567 3.187 1.00 93.81 88 THR A C 1
ATOM 679 O O . THR A 1 88 ? -8.197 12.590 3.931 1.00 93.81 88 THR A O 1
ATOM 682 N N . LYS A 1 89 ? -6.976 13.889 2.567 1.00 91.25 89 LYS A N 1
ATOM 683 C CA . LYS A 1 89 ? -5.733 13.135 2.749 1.00 91.25 89 LYS A CA 1
ATOM 684 C C . LYS A 1 89 ? -5.360 12.978 4.231 1.00 91.25 89 LYS A C 1
ATOM 686 O O . LYS A 1 89 ? -5.068 11.867 4.655 1.00 91.25 89 LYS A O 1
ATOM 691 N N . ASP A 1 90 ? -5.414 14.060 5.004 1.00 94.81 90 ASP A N 1
ATOM 692 C CA . ASP A 1 90 ? -5.041 14.047 6.425 1.00 94.81 90 ASP A CA 1
ATOM 693 C C . ASP A 1 90 ? -5.988 13.160 7.254 1.00 94.81 90 ASP A C 1
ATOM 695 O O . ASP A 1 90 ? -5.557 12.482 8.183 1.00 94.81 90 ASP A O 1
ATOM 699 N N . GLU A 1 91 ? -7.279 13.120 6.906 1.00 95.50 91 GLU A N 1
ATOM 700 C CA . GLU A 1 91 ? -8.251 12.230 7.554 1.00 95.50 91 GLU A CA 1
ATOM 701 C C . GLU A 1 91 ? -8.008 10.759 7.207 1.00 95.50 91 GLU A C 1
ATOM 703 O O . GLU A 1 91 ? -8.155 9.898 8.072 1.00 95.50 91 GLU A O 1
ATOM 708 N N . LEU A 1 92 ? -7.630 10.460 5.960 1.00 95.50 92 LEU A N 1
ATOM 709 C CA . LEU A 1 92 ? -7.266 9.105 5.545 1.00 95.50 92 LEU A CA 1
ATOM 710 C C . LEU A 1 92 ? -5.969 8.641 6.219 1.00 95.50 92 LEU A C 1
ATOM 712 O O . LEU A 1 92 ? -5.906 7.512 6.698 1.00 95.50 92 LEU A O 1
ATOM 716 N N . GLU A 1 93 ? -4.959 9.508 6.313 1.00 95.50 93 GLU A N 1
ATOM 717 C CA . GLU A 1 93 ? -3.733 9.215 7.064 1.00 95.50 93 GLU A CA 1
ATOM 718 C C . GLU A 1 93 ? -4.028 9.004 8.550 1.00 95.50 93 GLU A C 1
ATOM 720 O O . GLU A 1 93 ? -3.515 8.056 9.135 1.00 95.50 93 GLU A O 1
ATOM 725 N N . GLY A 1 94 ? -4.895 9.825 9.151 1.00 95.44 94 GLY A N 1
ATOM 726 C CA . GLY A 1 94 ? -5.345 9.634 10.530 1.00 95.44 94 GLY A CA 1
ATOM 727 C C . GLY A 1 94 ? -6.006 8.270 10.743 1.00 95.44 94 GLY A C 1
ATOM 728 O O . GLY A 1 94 ? -5.647 7.555 11.673 1.00 95.44 94 GLY A O 1
ATOM 729 N N . LEU A 1 95 ? -6.902 7.862 9.839 1.00 95.12 95 LEU A N 1
ATOM 730 C CA . LEU A 1 95 ? -7.524 6.536 9.891 1.00 95.12 95 LEU A CA 1
ATOM 731 C C . LEU A 1 95 ? -6.511 5.404 9.728 1.00 95.12 95 LEU A C 1
ATOM 733 O O . LEU A 1 95 ? -6.616 4.401 10.429 1.00 95.12 95 LEU A O 1
ATOM 737 N N . ALA A 1 96 ? -5.530 5.555 8.838 1.00 95.88 96 ALA A N 1
ATOM 738 C CA . ALA A 1 96 ? -4.457 4.581 8.698 1.00 95.88 96 ALA A CA 1
ATOM 739 C C . ALA A 1 96 ? -3.665 4.451 10.008 1.00 95.88 96 ALA A C 1
ATOM 741 O O . ALA A 1 96 ? -3.471 3.343 10.487 1.00 95.88 96 ALA A O 1
ATOM 742 N N . GLN A 1 97 ? -3.290 5.561 10.649 1.00 96.12 97 GLN A N 1
ATOM 743 C CA . GLN A 1 97 ? -2.581 5.532 11.936 1.00 96.12 97 GLN A CA 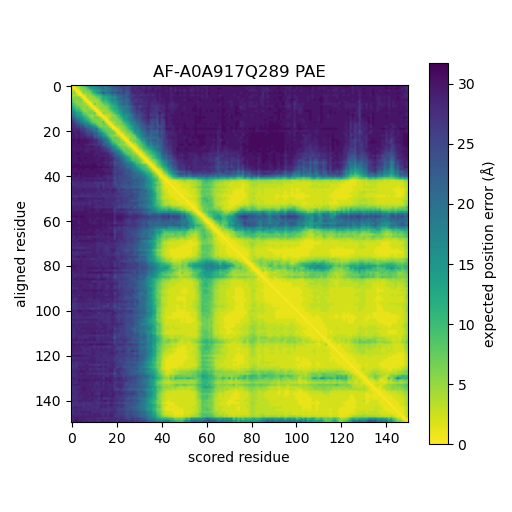1
ATOM 744 C C . GLN A 1 97 ? -3.406 4.884 13.057 1.00 96.12 97 GLN A C 1
ATOM 746 O O . GLN A 1 97 ? -2.855 4.181 13.898 1.00 96.12 97 GLN A O 1
ATOM 751 N N . GLU A 1 98 ? -4.718 5.122 13.085 1.00 95.31 98 GLU A N 1
ATOM 752 C CA . GLU A 1 98 ? -5.623 4.541 14.085 1.00 95.31 98 GLU A CA 1
ATOM 753 C C . GLU A 1 98 ? -5.849 3.037 13.894 1.00 95.31 98 GLU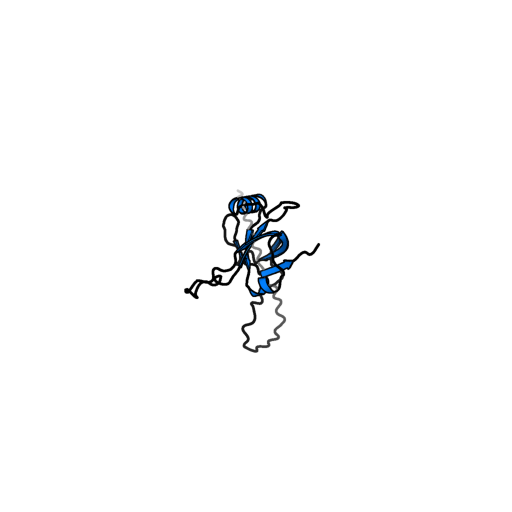 A C 1
ATOM 755 O O . GLU A 1 98 ? -6.165 2.346 14.864 1.00 95.31 98 GLU A O 1
ATOM 760 N N . ASN A 1 99 ? -5.701 2.542 12.664 1.00 95.88 99 ASN A N 1
ATOM 761 C CA . ASN A 1 99 ? -5.991 1.158 12.299 1.00 95.88 99 ASN A CA 1
ATOM 762 C C . ASN A 1 99 ? -4.735 0.374 11.897 1.00 95.88 99 ASN A C 1
ATOM 764 O O . ASN A 1 99 ? -4.868 -0.655 11.263 1.00 95.88 99 ASN A O 1
ATOM 768 N N . ASP A 1 100 ? -3.526 0.822 12.241 1.00 95.56 100 ASP A N 1
ATOM 769 C CA . ASP A 1 100 ? -2.267 0.156 11.849 1.00 95.56 100 ASP A CA 1
ATOM 770 C C . ASP A 1 100 ? -2.074 0.006 10.319 1.00 95.56 100 ASP A C 1
ATOM 772 O O . ASP A 1 100 ? -1.345 -0.867 9.853 1.00 95.56 100 ASP A O 1
ATOM 776 N N . GLY A 1 101 ? -2.706 0.876 9.527 1.00 96.62 101 GLY A N 1
ATOM 777 C CA . GLY A 1 101 ? -2.542 0.946 8.077 1.00 96.62 101 GLY A CA 1
ATOM 778 C C . GLY A 1 101 ? -1.206 1.545 7.647 1.00 96.62 101 GLY A C 1
ATOM 779 O O . GLY A 1 101 ? -0.463 2.126 8.441 1.00 96.62 101 GLY A O 1
ATOM 780 N N . ALA A 1 102 ? -0.908 1.430 6.355 1.00 97.69 102 ALA A N 1
ATOM 781 C CA . ALA A 1 102 ? 0.387 1.798 5.801 1.00 97.69 102 ALA A CA 1
ATOM 782 C C . ALA A 1 102 ? 0.283 2.344 4.377 1.00 97.69 102 ALA A C 1
ATOM 784 O O . ALA A 1 102 ? -0.670 2.087 3.636 1.00 97.69 102 ALA A O 1
ATOM 785 N N . TYR A 1 103 ? 1.315 3.083 3.990 1.00 97.31 103 TYR A N 1
ATOM 786 C CA . TYR A 1 103 ? 1.576 3.370 2.593 1.00 97.31 103 TYR A CA 1
ATOM 787 C C . TYR A 1 103 ? 2.378 2.243 1.952 1.00 97.31 103 TYR A C 1
ATOM 789 O O . TYR A 1 103 ? 3.267 1.671 2.577 1.00 97.31 103 TYR A O 1
ATOM 797 N N . TYR A 1 104 ? 2.109 1.987 0.680 1.00 96.81 104 TYR A N 1
ATOM 798 C CA . TYR A 1 104 ? 2.757 0.964 -0.115 1.00 96.81 104 TYR A CA 1
ATOM 799 C C . TYR A 1 104 ? 3.306 1.559 -1.407 1.00 96.81 104 TYR A C 1
ATOM 801 O O . TYR A 1 104 ? 2.560 2.153 -2.188 1.00 96.81 104 TYR A O 1
ATOM 809 N N . ASN A 1 105 ? 4.601 1.374 -1.643 1.00 95.50 105 ASN A N 1
ATOM 810 C CA . ASN A 1 105 ? 5.192 1.536 -2.962 1.00 95.50 105 ASN A CA 1
ATOM 811 C C . ASN A 1 105 ? 4.796 0.326 -3.808 1.00 95.50 105 ASN A C 1
ATOM 813 O O . ASN A 1 105 ? 5.109 -0.810 -3.453 1.00 95.50 105 ASN A O 1
ATOM 817 N N . VAL A 1 106 ? 4.134 0.565 -4.935 1.00 95.50 106 VAL A N 1
ATOM 818 C CA . VAL A 1 106 ? 3.627 -0.482 -5.823 1.00 95.50 106 VAL A CA 1
ATOM 819 C C . VAL A 1 106 ? 4.292 -0.350 -7.186 1.00 95.50 106 VAL A C 1
ATOM 821 O O . VAL A 1 106 ? 4.156 0.672 -7.863 1.00 95.50 106 VAL A O 1
ATOM 824 N N . HIS A 1 107 ? 5.014 -1.395 -7.593 1.00 94.25 107 HIS A N 1
ATOM 825 C CA . HIS A 1 107 ? 5.638 -1.450 -8.912 1.00 94.25 107 HIS A CA 1
ATOM 826 C C . HIS A 1 107 ? 4.565 -1.377 -10.018 1.00 94.25 107 HIS A C 1
ATOM 828 O O . HIS A 1 107 ? 3.505 -1.994 -9.866 1.00 94.25 107 HIS A O 1
ATOM 834 N N . PRO A 1 108 ? 4.817 -0.696 -11.153 1.00 92.19 108 PRO A N 1
ATOM 835 C CA . PRO A 1 108 ? 3.849 -0.584 -12.245 1.00 92.19 108 PRO A CA 1
ATOM 836 C C . PRO A 1 108 ? 3.308 -1.913 -12.757 1.00 92.19 108 PRO A C 1
ATOM 838 O O . PRO A 1 108 ? 2.126 -2.004 -13.061 1.00 92.19 108 PRO A O 1
ATOM 841 N N . ASP A 1 109 ? 4.146 -2.946 -12.840 1.00 93.25 109 ASP A N 1
ATOM 842 C CA . ASP A 1 109 ? 3.696 -4.276 -13.268 1.00 93.25 109 ASP A CA 1
ATOM 843 C C . ASP A 1 109 ? 2.641 -4.834 -12.304 1.00 93.25 109 ASP A C 1
ATOM 845 O O . ASP A 1 109 ? 1.576 -5.258 -12.741 1.00 93.25 109 ASP A O 1
ATOM 849 N N . LEU A 1 110 ? 2.875 -4.723 -10.991 1.00 93.56 110 LEU A N 1
ATOM 850 C CA . LEU A 1 110 ? 1.925 -5.177 -9.978 1.00 93.56 110 LEU A CA 1
ATOM 851 C C . LEU A 1 110 ? 0.638 -4.343 -9.994 1.00 93.56 110 LEU A C 1
ATOM 853 O O . LEU A 1 110 ? -0.447 -4.893 -9.814 1.00 93.56 110 LEU A O 1
ATOM 857 N N . TYR A 1 111 ? 0.753 -3.034 -10.241 1.00 92.62 111 TYR A N 1
ATOM 858 C CA . TYR A 1 111 ? -0.404 -2.161 -10.415 1.00 92.62 111 TYR A CA 1
ATOM 859 C C . TYR A 1 111 ? -1.222 -2.546 -11.651 1.00 92.62 111 TYR A C 1
ATOM 861 O O . TYR A 1 111 ? -2.423 -2.704 -11.547 1.00 92.62 111 TYR A O 1
ATOM 869 N N . ASN A 1 112 ? -0.590 -2.748 -12.807 1.00 91.25 112 ASN A N 1
ATOM 870 C CA . ASN A 1 112 ? -1.284 -3.039 -14.065 1.00 91.25 112 ASN A CA 1
ATOM 871 C C . ASN A 1 112 ? -1.872 -4.459 -14.128 1.00 91.25 112 ASN A C 1
ATOM 873 O O . ASN A 1 112 ? -2.818 -4.702 -14.877 1.00 91.25 112 ASN A O 1
ATOM 877 N N . GLU A 1 113 ? -1.298 -5.411 -13.389 1.00 92.31 113 GLU A N 1
ATOM 878 C CA . GLU A 1 113 ? -1.806 -6.783 -13.282 1.00 92.31 113 GLU A CA 1
ATOM 879 C C . GLU A 1 113 ? -3.062 -6.891 -12.405 1.00 92.31 113 GLU A C 1
ATOM 881 O O . GLU A 1 113 ? -3.811 -7.864 -12.524 1.00 92.31 113 GLU A O 1
ATOM 886 N N . ASN A 1 114 ? -3.307 -5.899 -11.547 1.00 88.88 1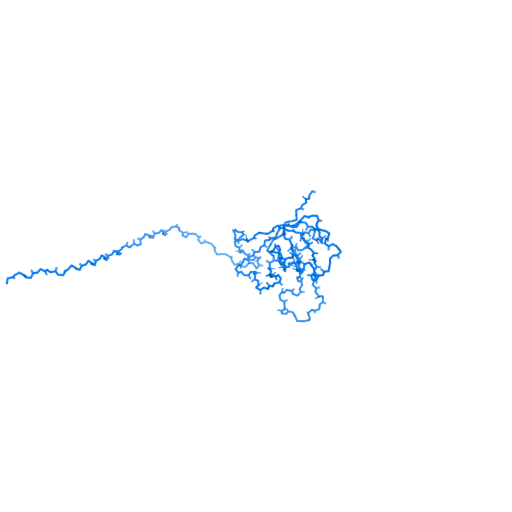14 ASN A N 1
ATOM 887 C CA . ASN A 1 114 ? -4.407 -5.878 -10.593 1.00 88.88 114 ASN A CA 1
ATOM 888 C C . ASN A 1 114 ? -5.358 -4.711 -10.907 1.00 88.88 114 ASN A C 1
ATOM 890 O O . ASN A 1 114 ? -4.928 -3.610 -11.209 1.00 88.88 114 ASN A O 1
ATOM 894 N N . ASP A 1 115 ? -6.670 -4.919 -10.823 1.00 87.44 115 ASP A N 1
ATOM 895 C CA . ASP A 1 115 ? -7.660 -3.849 -11.046 1.00 87.44 115 ASP A CA 1
ATOM 896 C C . ASP A 1 115 ? -7.745 -2.948 -9.795 1.00 87.44 115 ASP A C 1
ATOM 898 O O . ASP A 1 115 ? -8.661 -3.069 -8.978 1.00 87.44 115 ASP A O 1
ATOM 902 N N . LEU A 1 116 ? -6.694 -2.151 -9.559 1.00 92.06 116 LEU A N 1
ATOM 903 C CA . LEU A 1 116 ? -6.517 -1.351 -8.346 1.00 92.06 116 LEU A CA 1
ATOM 904 C C . LEU A 1 116 ? -7.121 0.041 -8.488 1.00 92.06 116 LEU A C 1
ATOM 906 O O . LEU A 1 116 ? -6.593 0.901 -9.193 1.00 92.06 116 LEU A O 1
ATOM 910 N N . ASP A 1 117 ? -8.153 0.276 -7.688 1.00 91.62 117 ASP A N 1
ATOM 911 C CA . ASP A 1 117 ? -8.817 1.561 -7.526 1.00 91.62 117 ASP A CA 1
ATOM 912 C C . ASP A 1 117 ? -9.079 1.856 -6.045 1.00 91.62 117 ASP A C 1
ATOM 914 O O . ASP A 1 117 ? -9.115 0.962 -5.193 1.00 91.62 117 ASP A O 1
ATOM 918 N N . ALA A 1 118 ? -9.301 3.133 -5.728 1.00 91.56 118 ALA A N 1
ATOM 919 C CA . ALA A 1 118 ? -9.758 3.517 -4.400 1.00 91.56 118 ALA A CA 1
ATOM 920 C C . ALA A 1 118 ? -11.107 2.846 -4.077 1.00 91.56 118 ALA A C 1
ATOM 922 O O . ALA A 1 118 ? -12.039 2.860 -4.879 1.00 91.56 118 ALA A O 1
ATOM 923 N N . GLY A 1 119 ? -11.210 2.275 -2.880 1.00 91.12 119 GLY A N 1
ATOM 924 C CA . GLY A 1 119 ? -12.381 1.548 -2.388 1.00 91.12 119 GLY A CA 1
ATOM 925 C C . GLY A 1 119 ? -12.304 0.038 -2.589 1.00 91.12 119 GLY A C 1
ATOM 926 O O . GLY A 1 119 ? -13.096 -0.689 -1.993 1.00 91.12 119 GLY A O 1
ATOM 927 N N . VAL A 1 120 ? -11.338 -0.454 -3.367 1.00 92.00 120 VAL A N 1
ATOM 928 C CA . VAL A 1 120 ? -11.120 -1.892 -3.541 1.00 92.00 120 VAL A CA 1
ATOM 929 C C . VAL A 1 120 ? -10.500 -2.491 -2.277 1.00 92.00 120 VAL A C 1
ATOM 931 O O . VAL A 1 120 ? -9.611 -1.902 -1.659 1.00 92.00 120 VAL A O 1
ATOM 934 N N . LYS A 1 121 ? -10.965 -3.685 -1.898 1.00 94.19 121 LYS A N 1
ATOM 935 C CA . LYS A 1 121 ? -10.394 -4.481 -0.807 1.00 94.19 121 LYS A CA 1
ATOM 936 C C . LYS A 1 121 ? -9.274 -5.366 -1.351 1.00 94.19 121 LYS A C 1
ATOM 938 O O . LYS A 1 121 ? -9.439 -6.030 -2.375 1.00 94.19 121 LYS A O 1
ATOM 943 N N . VAL A 1 122 ? -8.134 -5.390 -0.672 1.00 95.50 122 VAL A N 1
ATOM 944 C CA . VAL A 1 122 ? -6.931 -6.103 -1.116 1.00 95.50 122 VAL A CA 1
ATOM 945 C C . VAL A 1 122 ? -6.287 -6.872 0.028 1.00 95.50 122 VAL A C 1
ATOM 947 O O . VAL A 1 122 ? -6.362 -6.464 1.184 1.00 95.50 122 VAL A O 1
ATOM 950 N N . ASN A 1 123 ? -5.606 -7.965 -0.309 1.00 96.56 123 ASN A N 1
ATOM 951 C CA . ASN A 1 123 ? -4.512 -8.490 0.497 1.00 96.56 123 ASN A CA 1
ATOM 952 C C . ASN A 1 123 ? -3.197 -7.987 -0.094 1.00 96.56 123 ASN A C 1
ATOM 954 O O . ASN A 1 123 ? -2.926 -8.242 -1.267 1.00 96.56 123 ASN A O 1
ATOM 958 N N . ILE A 1 124 ? -2.377 -7.324 0.709 1.00 96.12 124 ILE A N 1
ATOM 959 C CA . ILE A 1 124 ? -1.057 -6.847 0.307 1.00 96.12 124 ILE A CA 1
ATOM 960 C C . ILE A 1 124 ? 0.031 -7.564 1.096 1.00 96.12 124 ILE A C 1
ATOM 962 O O . ILE A 1 124 ? -0.136 -7.864 2.281 1.00 96.12 124 ILE A O 1
ATOM 966 N N . TYR A 1 125 ? 1.133 -7.864 0.416 1.00 96.56 125 TYR A N 1
ATOM 967 C CA . TYR A 1 125 ? 2.248 -8.624 0.956 1.00 96.56 125 TYR A CA 1
ATOM 968 C C . TYR A 1 125 ? 3.545 -7.832 0.815 1.00 96.56 125 TYR A C 1
ATOM 970 O O . TYR A 1 125 ? 3.765 -7.206 -0.224 1.00 96.56 125 TYR A O 1
ATOM 978 N N . TRP A 1 126 ? 4.401 -7.868 1.835 1.00 95.69 126 TRP A N 1
ATOM 979 C CA . TRP A 1 126 ? 5.689 -7.166 1.838 1.00 95.69 126 TRP A CA 1
ATOM 980 C C . TRP A 1 126 ? 6.757 -7.939 2.609 1.00 95.69 126 TRP A C 1
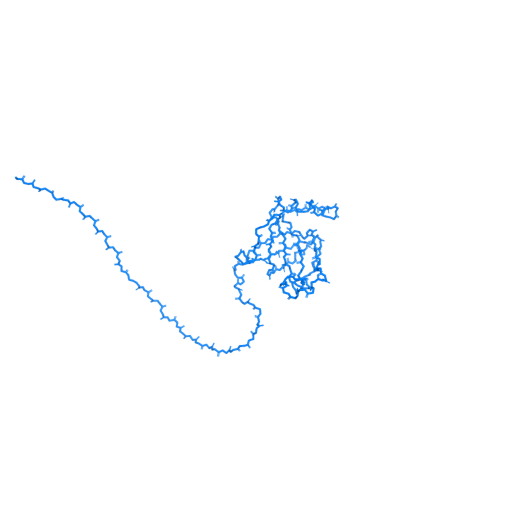ATOM 982 O O . TRP A 1 126 ? 6.447 -8.767 3.470 1.00 95.69 126 TRP A O 1
ATOM 992 N N . ASP A 1 127 ? 8.021 -7.645 2.310 1.00 93.62 127 ASP A N 1
ATOM 993 C CA . ASP A 1 127 ? 9.155 -8.096 3.111 1.00 93.62 127 ASP A CA 1
ATOM 994 C C . ASP A 1 127 ? 9.376 -7.126 4.282 1.00 93.62 127 ASP A C 1
ATOM 996 O O . ASP A 1 127 ? 9.622 -5.933 4.093 1.00 93.62 127 ASP A O 1
ATOM 1000 N N . LYS A 1 128 ? 9.278 -7.625 5.515 1.00 88.19 128 LYS A N 1
ATOM 1001 C CA . LYS A 1 128 ? 9.451 -6.808 6.723 1.00 88.19 128 LYS A CA 1
ATOM 1002 C C . LYS A 1 128 ? 10.900 -6.400 6.983 1.00 88.19 128 LYS A C 1
ATOM 1004 O O . LYS A 1 128 ? 11.129 -5.395 7.650 1.00 88.19 128 LYS A O 1
ATOM 1009 N N . GLU A 1 129 ? 11.866 -7.195 6.532 1.00 87.31 129 GLU A N 1
ATOM 1010 C CA . GLU A 1 129 ? 13.285 -6.950 6.790 1.00 87.31 129 GLU A CA 1
ATOM 1011 C C . GLU A 1 129 ? 13.852 -5.891 5.840 1.00 87.31 129 GLU A C 1
ATOM 1013 O O . GLU A 1 129 ? 14.651 -5.056 6.268 1.00 87.31 129 GLU A O 1
ATOM 1018 N N . GLU A 1 130 ? 13.426 -5.904 4.575 1.00 83.00 130 GLU A N 1
ATOM 1019 C CA . GLU A 1 130 ? 13.988 -5.037 3.527 1.00 83.00 130 GLU A CA 1
ATOM 1020 C C . GLU A 1 130 ? 13.014 -3.966 3.015 1.00 83.00 130 GLU A C 1
ATOM 1022 O O . GLU A 1 130 ? 13.453 -2.929 2.514 1.00 83.00 130 GLU A O 1
ATOM 1027 N N . GLY A 1 131 ? 11.706 -4.182 3.163 1.00 81.62 131 GLY A N 1
ATOM 1028 C CA . GLY A 1 131 ? 10.674 -3.369 2.525 1.00 81.62 131 GLY A CA 1
ATOM 1029 C C . GLY A 1 131 ? 10.009 -2.328 3.421 1.00 81.62 131 GLY A C 1
ATOM 1030 O O . GLY A 1 131 ? 9.221 -1.548 2.903 1.00 81.62 131 GLY A O 1
ATOM 1031 N N . GLU A 1 132 ? 10.278 -2.277 4.731 1.00 91.06 132 GLU A N 1
ATOM 1032 C CA . GLU A 1 132 ? 9.592 -1.362 5.660 1.00 91.06 132 GLU A CA 1
ATOM 1033 C C . GLU A 1 132 ? 10.457 -0.164 6.085 1.00 91.06 132 GLU A C 1
ATOM 1035 O O . GLU A 1 132 ? 11.626 -0.287 6.455 1.00 91.06 132 GLU A O 1
ATOM 1040 N N . ARG A 1 133 ? 9.856 1.030 6.072 1.00 91.94 133 ARG A N 1
ATOM 1041 C CA . ARG A 1 133 ? 10.446 2.282 6.557 1.00 91.94 133 ARG A CA 1
ATOM 1042 C C . ARG A 1 133 ? 9.615 2.849 7.703 1.00 91.94 133 ARG A C 1
ATOM 1044 O O . ARG A 1 133 ? 8.407 3.054 7.567 1.00 91.94 133 ARG A O 1
ATOM 1051 N N . GLU A 1 134 ? 10.295 3.175 8.802 1.00 90.12 134 GLU A N 1
ATOM 1052 C CA . GLU A 1 134 ? 9.696 3.762 10.005 1.00 90.12 134 GLU A CA 1
ATOM 1053 C C . GLU A 1 134 ? 9.215 5.204 9.744 1.00 90.12 134 GLU A C 1
ATOM 1055 O O . GLU A 1 134 ? 9.956 6.181 9.882 1.00 90.12 134 GLU A O 1
ATOM 1060 N N . MET A 1 135 ? 7.948 5.330 9.353 1.00 91.44 135 MET A N 1
ATOM 1061 C CA . MET A 1 135 ? 7.190 6.577 9.210 1.00 91.44 135 MET A CA 1
ATOM 1062 C C . MET A 1 135 ? 5.834 6.435 9.918 1.00 91.44 135 MET A C 1
ATOM 1064 O O . MET A 1 135 ? 5.547 5.398 10.511 1.00 91.44 135 MET A O 1
ATOM 1068 N N . ASN A 1 136 ? 5.002 7.479 9.893 1.00 92.19 136 ASN A N 1
ATOM 1069 C CA . ASN A 1 136 ? 3.674 7.438 10.504 1.00 92.19 136 ASN A CA 1
ATOM 1070 C C . ASN A 1 136 ? 2.603 8.042 9.568 1.00 92.19 136 ASN A C 1
ATOM 1072 O O . ASN A 1 136 ? 2.484 9.271 9.539 1.00 92.19 136 ASN A O 1
ATOM 1076 N N . PRO A 1 137 ? 1.819 7.236 8.819 1.00 95.06 137 PRO A N 1
ATOM 1077 C CA . PRO A 1 137 ? 1.862 5.765 8.727 1.00 95.06 137 PRO A CA 1
ATOM 1078 C C . PRO A 1 137 ? 3.195 5.219 8.174 1.00 95.06 137 PRO A C 1
ATOM 1080 O O . PRO A 1 137 ? 3.893 5.962 7.473 1.00 95.06 137 PRO A O 1
ATOM 1083 N N . PRO A 1 138 ? 3.576 3.958 8.465 1.00 96.31 138 PRO A N 1
ATOM 1084 C CA . PRO A 1 138 ? 4.774 3.349 7.892 1.00 96.31 138 PRO A CA 1
ATOM 1085 C C . PRO A 1 138 ? 4.663 3.243 6.370 1.00 96.31 138 PRO A C 1
ATOM 1087 O O . PRO A 1 138 ? 3.570 3.293 5.800 1.00 96.31 138 PRO A O 1
ATOM 1090 N N . VAL A 1 139 ? 5.812 3.086 5.714 1.00 95.81 139 VAL A N 1
ATOM 1091 C CA . VAL A 1 139 ? 5.876 2.874 4.264 1.00 95.81 139 VAL A CA 1
ATOM 1092 C C . VAL A 1 139 ? 6.487 1.515 3.978 1.00 95.81 139 VAL A C 1
ATOM 1094 O O . VAL A 1 139 ? 7.546 1.207 4.518 1.00 95.81 139 VAL A O 1
ATOM 1097 N N . ARG A 1 140 ? 5.831 0.730 3.128 1.00 96.06 140 ARG A N 1
ATOM 1098 C CA . ARG A 1 140 ? 6.196 -0.640 2.772 1.00 96.06 140 ARG A CA 1
ATOM 1099 C C . ARG A 1 140 ? 6.400 -0.766 1.261 1.00 96.06 140 ARG A C 1
ATOM 1101 O O . ARG A 1 140 ? 5.740 -0.070 0.496 1.00 96.06 140 ARG A O 1
ATOM 1108 N N . ASP A 1 141 ? 7.277 -1.650 0.817 1.00 95.69 141 ASP A N 1
ATOM 1109 C CA . ASP A 1 141 ? 7.410 -1.998 -0.600 1.00 95.69 141 ASP A CA 1
ATOM 1110 C C . ASP A 1 141 ? 6.574 -3.258 -0.881 1.00 95.69 141 ASP A C 1
ATOM 1112 O O . ASP A 1 141 ? 6.716 -4.278 -0.207 1.00 95.69 141 ASP A O 1
ATOM 1116 N N . ALA A 1 142 ? 5.624 -3.162 -1.814 1.00 96.19 142 ALA A N 1
ATOM 1117 C CA . ALA A 1 142 ? 4.680 -4.237 -2.092 1.00 96.19 142 ALA A CA 1
ATOM 1118 C C . ALA A 1 142 ? 5.307 -5.305 -2.998 1.00 96.19 142 ALA A C 1
ATOM 1120 O O . ALA A 1 142 ? 5.687 -5.024 -4.133 1.00 96.19 142 ALA A O 1
ATOM 1121 N N . GLU A 1 143 ? 5.331 -6.544 -2.511 1.00 95.69 143 GLU A N 1
ATOM 1122 C CA . GLU A 1 143 ? 5.854 -7.715 -3.226 1.00 95.69 143 GLU A CA 1
ATOM 1123 C C . GLU A 1 143 ? 4.746 -8.466 -3.977 1.00 95.69 143 GLU A C 1
ATOM 1125 O O . GLU A 1 143 ? 4.973 -9.087 -5.015 1.00 95.69 143 GLU A O 1
ATOM 1130 N N . LYS A 1 144 ? 3.515 -8.419 -3.451 1.00 95.44 144 LYS A N 1
ATOM 1131 C CA . LYS A 1 144 ? 2.334 -9.042 -4.059 1.00 95.44 144 LYS A CA 1
ATOM 1132 C C . LYS A 1 144 ? 1.059 -8.333 -3.614 1.00 95.44 144 LYS A C 1
ATOM 1134 O O . LYS A 1 144 ? 0.961 -7.876 -2.476 1.00 95.44 144 LYS A O 1
ATOM 1139 N N . ILE A 1 145 ? 0.064 -8.297 -4.496 1.00 95.94 145 ILE A N 1
ATOM 1140 C CA . ILE A 1 145 ? -1.291 -7.831 -4.207 1.00 95.94 145 ILE A CA 1
ATOM 1141 C C . ILE A 1 145 ? -2.280 -8.867 -4.744 1.00 95.94 145 ILE A C 1
ATOM 1143 O O . ILE A 1 145 ? -2.125 -9.343 -5.864 1.00 95.94 145 ILE A O 1
ATOM 1147 N N . ASP A 1 146 ? -3.280 -9.220 -3.936 1.00 95.00 146 ASP A N 1
ATOM 1148 C CA . ASP A 1 146 ? -4.450 -9.985 -4.364 1.00 95.00 146 ASP A CA 1
ATOM 1149 C C . ASP A 1 146 ? -5.709 -9.138 -4.125 1.00 95.00 146 ASP A C 1
ATOM 1151 O O . ASP A 1 146 ? -6.051 -8.832 -2.978 1.00 95.00 146 ASP A O 1
ATOM 1155 N N . VAL A 1 147 ? -6.422 -8.779 -5.193 1.00 94.44 147 VAL A N 1
ATOM 1156 C CA . VAL A 1 147 ? -7.717 -8.087 -5.095 1.00 94.44 147 VAL A CA 1
ATOM 1157 C C . VAL A 1 147 ? -8.789 -9.045 -4.571 1.00 94.44 147 VAL A C 1
ATOM 1159 O O . VAL A 1 147 ? -9.005 -10.125 -5.127 1.00 94.44 147 VAL A O 1
ATOM 1162 N N . ILE A 1 148 ? -9.489 -8.645 -3.509 1.00 91.44 148 ILE A N 1
ATOM 1163 C CA . ILE A 1 148 ? -10.609 -9.395 -2.939 1.00 91.44 148 ILE A CA 1
ATOM 1164 C C . ILE A 1 148 ? -11.885 -8.917 -3.631 1.00 91.44 148 ILE A C 1
ATOM 1166 O O . ILE A 1 148 ? -12.382 -7.825 -3.368 1.00 91.44 148 ILE A O 1
ATOM 1170 N N . SER A 1 149 ? -12.409 -9.744 -4.532 1.00 77.75 149 SER A N 1
ATOM 1171 C CA . SER A 1 149 ? -13.726 -9.533 -5.138 1.00 77.75 149 SER A CA 1
ATOM 1172 C C . SER A 1 149 ? -14.816 -10.014 -4.177 1.00 77.75 149 SER A C 1
ATOM 1174 O O . SER A 1 149 ? -14.731 -11.134 -3.668 1.00 77.75 149 SER A O 1
ATOM 1176 N N . GLU A 1 150 ? -15.830 -9.179 -3.947 1.00 60.31 150 GLU A N 1
ATOM 1177 C CA . GLU A 1 150 ? -17.068 -9.550 -3.238 1.00 60.31 150 GLU A CA 1
ATOM 1178 C C . GLU A 1 150 ? -18.131 -10.126 -4.187 1.00 60.31 150 GLU A C 1
ATOM 1180 O O . GLU A 1 150 ? -18.219 -9.669 -5.352 1.00 60.31 150 GLU A O 1
#

Solvent-accessible surface area (backbone atoms only — not comparable to full-atom values): 9644 Å² total; per-residue (Å²): 137,82,88,82,82,86,87,80,86,82,87,84,86,83,86,81,88,84,84,86,88,83,78,90,81,87,83,89,81,83,90,76,98,62,82,81,87,67,71,84,89,67,55,46,78,48,60,24,29,28,64,40,73,43,73,40,64,95,75,62,92,61,84,81,52,94,57,50,71,26,30,44,31,34,34,29,26,94,70,73,95,68,77,56,86,84,52,50,71,69,56,50,47,49,50,13,55,76,44,76,15,35,35,29,42,33,46,54,68,64,49,73,76,40,97,80,50,68,72,41,38,32,38,42,25,28,42,72,90,83,27,59,44,99,52,91,44,32,38,33,37,50,76,44,76,46,78,56,82,131

Nearest PDB structures (foldseek):
  7akk-assembly1_A  TM=6.870E-01  e=1.040E-01  Homo sapiens
  2xwb-assembly1_B  TM=6.526E-01  e=2.323E-01  Homo sapiens
  2a74-assembly2_F  TM=5.390E-01  e=1.417E-01  Homo sapiens
  8uin-assembly1_H  TM=5.806E-01  e=2.472E-01  Homo sapiens
  1ue6-assembly1_B-2  TM=4.785E-01  e=4.881E-01  Mycobacterium tuberculosis

Foldseek 3Di:
DDDDDDDDDDDDDDDDDDDDADDDDDDDDDDDPDPDPDPPVAKDKAKFFFLDKDAQPPDDPPPPPPLNRWIKTKTAGPDDPDPSVPDDPVVSLVRCLVRLTEIETHDVVQVVVDPDDGGWIKMWIFHPVPFWDPDRSIYGYTPHIDTDDD